Protein AF-A0A850C4V4-F1 (afdb_monomer_lite)

Secondary structure (DSSP, 8-state):
-GGGTTB-TTT--BGGGTPPEEEEESS-GGGT----TTTEEEEEHHHHHHHTTPPPPPBTTBPPP------

Foldseek 3Di:
DVVLVQAALQPRDHVVNVFDKDWAFLQHVVRVTDPDPLRIGIHTPVVRVVCDNHNDDDDPRDDHRPPDDDD

pLDDT: mean 85.83, std 15.45, range [37.22, 97.44]

Structure (mmCIF, N/CA/C/O backbone):
data_AF-A0A850C4V4-F1
#
_entry.id   AF-A0A850C4V4-F1
#
loop_
_atom_site.group_PDB
_atom_site.id
_atom_site.type_symbol
_atom_site.label_atom_id
_atom_site.label_alt_id
_atom_site.label_comp_id
_atom_site.label_asym_id
_atom_site.label_entity_id
_atom_site.label_seq_id
_atom_site.pdbx_PDB_ins_code
_atom_site.Cartn_x
_atom_site.Cartn_y
_atom_site.Cartn_z
_atom_site.occupancy
_atom_site.B_iso_or_equiv
_atom_site.auth_seq_id
_atom_site.auth_comp_id
_atom_site.auth_asym_id
_atom_site.auth_atom_id
_atom_site.pdbx_PDB_model_num
ATOM 1 N N . MET A 1 1 ? -6.433 3.830 -3.751 1.00 83.12 1 MET A N 1
ATOM 2 C CA . MET A 1 1 ? -6.961 3.433 -2.425 1.00 83.12 1 MET A CA 1
ATOM 3 C C . MET A 1 1 ? -8.348 2.810 -2.522 1.00 83.12 1 MET A C 1
ATOM 5 O O . MET A 1 1 ? -8.568 1.811 -1.853 1.00 83.12 1 MET A O 1
ATOM 9 N N . GLU A 1 2 ? -9.251 3.338 -3.355 1.00 92.19 2 GLU A N 1
ATOM 10 C CA . GLU A 1 2 ? -10.597 2.769 -3.567 1.00 92.19 2 GLU A CA 1
ATOM 11 C C . GLU A 1 2 ? -10.576 1.283 -3.965 1.00 92.19 2 GLU A C 1
ATOM 13 O O . GLU A 1 2 ? -11.218 0.472 -3.307 1.00 92.19 2 GLU A O 1
ATOM 18 N N . ARG A 1 3 ? -9.726 0.898 -4.934 1.00 90.75 3 ARG A N 1
ATOM 19 C CA . ARG A 1 3 ? -9.501 -0.509 -5.335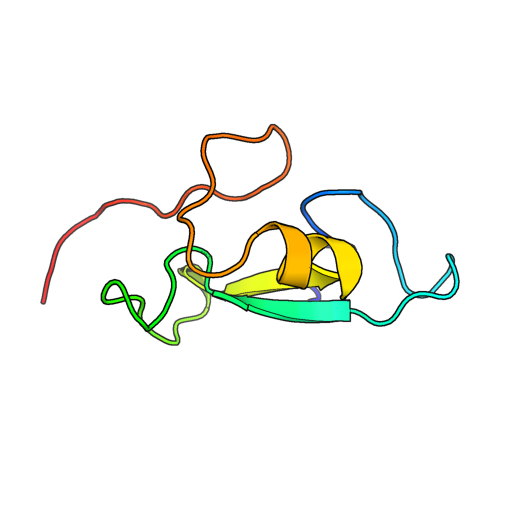 1.00 90.75 3 ARG A CA 1
ATOM 20 C C . ARG A 1 3 ? -9.157 -1.445 -4.171 1.00 90.75 3 ARG A C 1
ATOM 22 O O . ARG A 1 3 ? -9.523 -2.611 -4.191 1.00 90.75 3 ARG A O 1
ATOM 29 N N . ASP A 1 4 ? -8.444 -0.936 -3.170 1.00 93.50 4 ASP A N 1
ATOM 30 C CA . ASP A 1 4 ? -8.016 -1.709 -2.000 1.00 93.50 4 ASP A CA 1
ATOM 31 C C . ASP A 1 4 ? -9.020 -1.560 -0.831 1.00 93.50 4 ASP A C 1
ATOM 33 O O . ASP A 1 4 ? -8.691 -1.813 0.328 1.00 93.50 4 ASP A O 1
ATOM 37 N N . GLY A 1 5 ? -10.240 -1.078 -1.104 1.00 94.69 5 GLY A N 1
ATOM 38 C CA . GLY A 1 5 ? -11.314 -0.926 -0.122 1.00 94.69 5 GLY A CA 1
ATOM 39 C C . GLY A 1 5 ? -11.008 0.074 0.993 1.00 94.69 5 GLY A C 1
ATOM 40 O O . GLY A 1 5 ? -11.518 -0.078 2.103 1.00 94.69 5 GLY A O 1
ATOM 41 N N . HIS A 1 6 ? -10.139 1.062 0.736 1.00 96.06 6 HIS A N 1
ATOM 42 C CA . HIS A 1 6 ? -9.618 1.985 1.755 1.00 96.06 6 HIS A CA 1
ATOM 43 C C . HIS A 1 6 ? -9.045 1.249 2.980 1.00 96.06 6 HIS A C 1
ATOM 45 O O . HIS A 1 6 ? -9.234 1.665 4.129 1.00 96.06 6 HIS A O 1
ATOM 51 N N . LYS A 1 7 ? -8.352 0.133 2.730 1.00 96.44 7 LYS A N 1
ATOM 52 C CA . LYS A 1 7 ? -7.717 -0.714 3.740 1.00 96.44 7 LYS A CA 1
ATOM 53 C C . LYS A 1 7 ? -6.263 -0.986 3.382 1.00 96.44 7 LYS A C 1
ATOM 55 O O . LYS A 1 7 ? -5.866 -0.985 2.220 1.00 96.44 7 LYS A O 1
ATOM 60 N N . CYS A 1 8 ? -5.460 -1.234 4.408 1.00 95.69 8 CYS A N 1
ATOM 61 C CA . CYS A 1 8 ? -4.135 -1.802 4.244 1.00 95.69 8 CYS A CA 1
ATOM 62 C C . CYS A 1 8 ? -4.283 -3.215 3.680 1.00 95.69 8 CYS A C 1
ATOM 64 O O . CYS A 1 8 ? -4.831 -4.087 4.355 1.00 95.69 8 CYS A O 1
ATOM 66 N N . VAL A 1 9 ? -3.743 -3.468 2.489 1.00 94.19 9 VAL A N 1
ATOM 67 C CA . VAL A 1 9 ? -3.845 -4.786 1.847 1.00 94.19 9 VAL A CA 1
ATOM 68 C C . VAL A 1 9 ? -3.099 -5.872 2.621 1.00 94.19 9 VAL A C 1
ATOM 70 O O . VAL A 1 9 ? -3.366 -7.046 2.431 1.00 94.19 9 VAL A O 1
ATOM 73 N N . LYS A 1 10 ? -2.181 -5.516 3.527 1.00 93.06 10 LYS A N 1
ATOM 74 C CA . LYS A 1 10 ? -1.459 -6.489 4.359 1.00 93.06 10 LYS A CA 1
ATOM 75 C C . LYS A 1 10 ? -2.211 -6.877 5.632 1.00 93.06 10 LYS A C 1
ATOM 77 O O . LYS A 1 10 ? -2.316 -8.057 5.929 1.00 93.06 10 LYS A O 1
ATOM 82 N N . CYS A 1 11 ? -2.700 -5.900 6.400 1.00 94.56 11 CYS A N 1
ATOM 83 C CA . CYS A 1 11 ? -3.280 -6.148 7.729 1.00 94.56 11 CYS A CA 1
ATOM 84 C C . CYS A 1 11 ? -4.782 -5.852 7.848 1.00 94.56 11 CYS A C 1
ATOM 86 O O . CYS A 1 11 ? -5.340 -6.003 8.927 1.00 94.56 11 CYS A O 1
ATOM 88 N N . GLY A 1 12 ? -5.441 -5.376 6.789 1.00 95.44 12 GLY A N 1
ATOM 89 C CA . GLY A 1 12 ? -6.888 -5.129 6.758 1.00 95.44 12 GLY A CA 1
ATOM 90 C C . GLY A 1 12 ? -7.379 -3.869 7.487 1.00 95.44 12 GLY A C 1
ATOM 91 O O . GLY A 1 12 ? -8.524 -3.460 7.277 1.00 95.44 12 GLY A O 1
ATOM 92 N N . ARG A 1 13 ? -6.531 -3.219 8.299 1.00 97.06 13 ARG A N 1
ATOM 93 C CA . ARG A 1 13 ? -6.863 -1.963 8.997 1.00 97.06 13 ARG A CA 1
ATOM 94 C C . ARG A 1 13 ? -7.144 -0.816 8.023 1.00 97.06 13 ARG A C 1
ATOM 96 O O . ARG A 1 13 ? -6.593 -0.753 6.925 1.00 97.06 13 ARG A O 1
ATOM 103 N N . SER A 1 14 ? -7.969 0.119 8.463 1.00 97.38 14 SER A N 1
ATOM 104 C CA . SER A 1 14 ? -8.476 1.285 7.740 1.00 97.38 14 SER A CA 1
ATOM 105 C C . SER A 1 14 ? -8.394 2.546 8.600 1.00 97.38 14 SER A C 1
ATOM 107 O O . SER A 1 14 ? -8.015 2.491 9.766 1.00 97.38 14 SER A O 1
ATOM 109 N N . ALA A 1 15 ? -8.823 3.688 8.060 1.00 95.81 15 ALA A N 1
ATOM 110 C CA . ALA A 1 15 ? -8.934 4.925 8.838 1.00 95.81 15 ALA A CA 1
ATOM 111 C C . ALA A 1 15 ? -9.824 4.784 10.093 1.00 95.81 15 ALA A C 1
ATOM 113 O O . ALA A 1 15 ? -9.593 5.475 11.081 1.00 95.81 15 ALA A O 1
ATOM 114 N N . LYS A 1 16 ? -10.798 3.857 10.088 1.00 97.25 16 LYS A N 1
ATOM 115 C CA . LYS A 1 16 ? -11.652 3.562 11.255 1.00 97.25 16 LYS A CA 1
ATOM 116 C C . LYS A 1 16 ? -10.871 2.979 12.437 1.00 97.25 16 LYS A C 1
ATOM 118 O O . LYS A 1 16 ? -11.306 3.106 13.571 1.00 97.25 16 LYS A O 1
ATOM 123 N N . ASP A 1 17 ? -9.712 2.390 12.164 1.00 97.44 17 ASP A N 1
ATOM 124 C CA . ASP A 1 17 ? -8.808 1.803 13.153 1.00 97.44 17 ASP A CA 1
ATOM 125 C C . ASP A 1 17 ? -7.752 2.819 13.642 1.00 97.44 17 ASP A C 1
ATOM 127 O O . ASP A 1 17 ? -6.751 2.439 14.243 1.00 97.44 17 ASP A O 1
ATOM 131 N N . GLY A 1 18 ? -7.926 4.113 13.335 1.00 97.06 18 GLY A N 1
ATOM 132 C CA . GLY A 1 18 ? -7.042 5.194 13.786 1.00 97.06 18 GLY A CA 1
ATOM 133 C C . GLY A 1 18 ? -5.707 5.296 13.040 1.00 97.06 18 GLY A C 1
ATOM 134 O O . GLY A 1 18 ? -4.811 6.013 13.482 1.00 97.06 18 GLY A O 1
ATOM 135 N N . ILE A 1 19 ? -5.548 4.601 11.910 1.00 96.81 19 ILE A N 1
ATOM 136 C CA . ILE A 1 19 ? -4.302 4.596 11.131 1.00 96.81 19 ILE A CA 1
ATOM 137 C C . ILE A 1 19 ? -4.373 5.485 9.883 1.00 96.81 19 ILE A C 1
ATOM 139 O O . ILE A 1 19 ? -5.432 5.688 9.289 1.00 96.81 19 ILE A O 1
ATOM 143 N N . LYS A 1 20 ? -3.207 5.951 9.422 1.00 95.56 20 LYS A N 1
ATOM 144 C CA . LYS A 1 20 ? -3.050 6.581 8.104 1.00 95.56 20 LYS A CA 1
ATOM 145 C C . LYS A 1 20 ? -2.616 5.546 7.069 1.00 95.56 20 LYS A C 1
ATOM 147 O O . LYS A 1 20 ? -1.713 4.742 7.316 1.00 95.56 20 LYS A O 1
ATOM 152 N N . LEU A 1 21 ? -3.264 5.587 5.909 1.00 97.19 21 LEU A N 1
ATOM 153 C CA . LEU A 1 21 ? -2.920 4.769 4.750 1.00 97.19 21 LEU A CA 1
ATOM 154 C C . LEU A 1 21 ? -2.004 5.545 3.805 1.00 97.19 21 LEU A C 1
ATOM 156 O O . LEU A 1 21 ? -2.073 6.769 3.710 1.00 97.19 21 LEU A O 1
ATOM 160 N N . GLN A 1 22 ? -1.155 4.812 3.100 1.00 95.94 22 GLN A N 1
ATOM 161 C CA . GLN A 1 22 ? -0.181 5.315 2.145 1.00 95.94 22 GLN A CA 1
ATOM 162 C C . GLN A 1 22 ? -0.249 4.476 0.870 1.00 95.94 22 GLN A C 1
ATOM 164 O O . 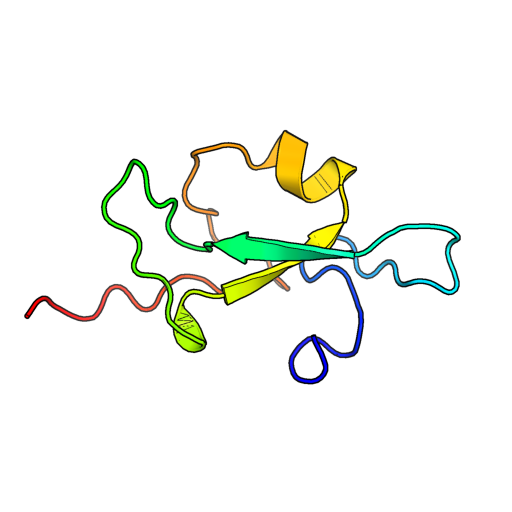GLN A 1 22 ? -0.607 3.297 0.909 1.00 95.94 22 GLN A O 1
ATOM 169 N N . VAL A 1 23 ? 0.104 5.092 -0.256 1.00 95.31 23 VAL A N 1
ATOM 170 C CA . VAL A 1 23 ? 0.359 4.364 -1.501 1.00 95.31 23 VAL A CA 1
ATOM 171 C C . VAL A 1 23 ? 1.813 3.906 -1.481 1.00 95.31 23 VAL A C 1
ATOM 173 O O . VAL A 1 23 ? 2.712 4.715 -1.261 1.00 95.31 23 VAL A O 1
ATOM 176 N N . ASP A 1 24 ? 2.029 2.615 -1.694 1.00 94.81 24 ASP A N 1
ATOM 177 C CA . ASP A 1 24 ? 3.340 1.976 -1.753 1.00 94.81 24 ASP A CA 1
ATOM 178 C C . ASP A 1 24 ? 3.502 1.207 -3.071 1.00 94.81 24 ASP A C 1
ATOM 180 O O . ASP A 1 24 ? 2.521 0.778 -3.679 1.00 94.81 24 ASP A O 1
ATOM 184 N N . HIS A 1 25 ? 4.747 1.023 -3.503 1.00 93.62 25 HIS A N 1
ATOM 185 C CA . HIS A 1 25 ? 5.061 0.208 -4.670 1.00 93.62 25 HIS A CA 1
ATOM 186 C C . HIS A 1 25 ? 5.164 -1.268 -4.270 1.00 93.62 25 HIS A C 1
ATOM 188 O O . HIS A 1 25 ? 5.919 -1.611 -3.361 1.00 93.62 25 HIS A O 1
ATOM 194 N N . ILE A 1 26 ? 4.461 -2.161 -4.964 1.00 92.12 26 ILE A N 1
ATOM 195 C CA . ILE A 1 26 ? 4.565 -3.614 -4.788 1.00 92.12 26 ILE A CA 1
ATOM 196 C C . ILE A 1 26 ? 5.995 -4.062 -5.088 1.00 92.12 26 ILE A C 1
ATOM 198 O O . ILE A 1 26 ? 6.668 -4.592 -4.205 1.00 92.12 26 ILE A O 1
ATOM 202 N N . HIS A 1 27 ? 6.480 -3.763 -6.290 1.00 91.50 27 HIS A N 1
ATOM 203 C CA . HIS A 1 27 ? 7.884 -3.844 -6.661 1.00 91.50 27 HIS A CA 1
ATOM 204 C C . HIS A 1 27 ? 8.561 -2.507 -6.334 1.00 91.50 27 HIS A C 1
ATOM 206 O O . HIS A 1 27 ? 8.177 -1.490 -6.915 1.00 91.50 27 HIS A O 1
ATOM 212 N N . PRO A 1 28 ? 9.520 -2.447 -5.396 1.00 92.00 28 PRO A N 1
ATOM 213 C CA . PRO A 1 28 ? 10.150 -1.194 -4.988 1.00 92.00 28 PRO A CA 1
ATOM 214 C C . PRO A 1 28 ? 10.841 -0.475 -6.150 1.00 92.00 28 PRO A C 1
ATOM 216 O O . PRO A 1 28 ? 11.477 -1.104 -6.996 1.00 92.00 28 PRO A O 1
ATOM 219 N N . LYS A 1 29 ? 10.815 0.864 -6.139 1.00 91.00 29 LYS A N 1
ATOM 220 C CA . LYS A 1 29 ? 11.527 1.690 -7.131 1.00 91.00 29 LYS A CA 1
ATOM 221 C C . LYS A 1 29 ? 13.023 1.357 -7.202 1.00 91.00 29 LYS A C 1
ATOM 223 O O . LYS A 1 29 ? 13.582 1.279 -8.289 1.00 91.00 29 LYS A O 1
ATOM 228 N N . SER A 1 30 ? 13.652 1.100 -6.053 1.00 89.56 30 SER A N 1
ATOM 229 C CA . SER A 1 30 ? 15.063 0.691 -5.954 1.00 89.56 30 SER A CA 1
ATOM 230 C C . SER A 1 30 ? 15.380 -0.632 -6.657 1.00 89.56 30 SER A C 1
ATOM 232 O O . SER A 1 30 ? 16.543 -0.914 -6.913 1.00 89.56 30 SER A O 1
ATOM 234 N N . SER A 1 31 ? 14.363 -1.438 -6.959 1.00 86.69 31 SER A N 1
ATOM 235 C CA . SER A 1 31 ? 14.480 -2.727 -7.645 1.00 86.69 31 SER A CA 1
ATOM 236 C C . SER A 1 31 ? 13.931 -2.683 -9.077 1.00 86.69 31 SER A C 1
ATOM 238 O O . SER A 1 31 ? 13.762 -3.733 -9.688 1.00 86.69 31 SER A O 1
ATOM 240 N N . GLY A 1 32 ? 13.646 -1.494 -9.622 1.00 88.19 32 GLY A N 1
ATOM 241 C CA . GLY A 1 32 ? 13.104 -1.317 -10.977 1.00 88.19 32 GLY A CA 1
ATOM 242 C C . GLY A 1 32 ? 11.579 -1.194 -11.046 1.00 88.19 32 GLY A C 1
ATOM 243 O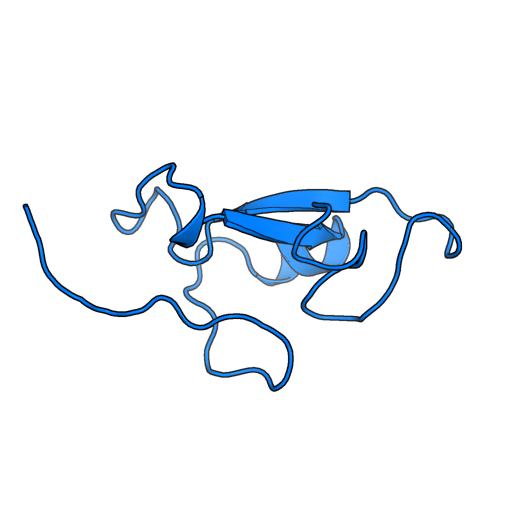 O . GLY A 1 32 ? 10.998 -1.296 -12.119 1.00 88.19 32 GLY A O 1
ATOM 244 N N . GLY A 1 33 ? 10.902 -0.986 -9.914 1.00 89.62 33 GLY A N 1
ATOM 245 C CA . GLY A 1 33 ? 9.453 -0.805 -9.875 1.00 89.62 33 GLY A CA 1
ATOM 246 C C . GLY A 1 33 ? 8.986 0.502 -10.501 1.00 89.62 33 GLY A C 1
ATOM 247 O O . GLY A 1 33 ? 9.417 1.580 -10.091 1.00 89.62 33 GLY A O 1
ATOM 248 N N . MET A 1 34 ? 8.050 0.408 -11.445 1.00 92.75 34 MET A N 1
ATOM 249 C CA . MET A 1 34 ? 7.440 1.569 -12.095 1.00 92.75 34 MET A CA 1
ATOM 250 C C . MET A 1 34 ? 6.318 2.180 -11.248 1.00 92.75 34 MET A C 1
ATOM 252 O O . MET A 1 34 ? 5.631 1.479 -10.505 1.00 92.75 34 MET A O 1
ATOM 256 N N . ALA A 1 35 ? 6.085 3.483 -11.392 1.00 92.38 35 ALA A N 1
ATOM 257 C CA . ALA A 1 35 ? 4.977 4.185 -10.744 1.00 92.38 35 ALA A CA 1
ATOM 258 C C . ALA A 1 35 ? 3.667 4.009 -11.539 1.00 92.38 35 ALA A C 1
ATOM 260 O O . ALA A 1 35 ? 3.124 4.966 -12.086 1.00 92.38 35 ALA A O 1
ATOM 261 N N . THR A 1 36 ? 3.179 2.771 -11.634 1.00 91.94 36 THR A N 1
ATOM 262 C CA . THR A 1 36 ? 1.925 2.423 -12.321 1.00 91.94 36 THR A CA 1
ATOM 263 C C . THR A 1 36 ? 0.828 2.070 -11.322 1.00 91.94 36 THR A C 1
ATOM 265 O O . THR A 1 36 ? 1.096 1.704 -10.175 1.00 91.94 36 THR A O 1
ATOM 268 N N . LEU A 1 37 ? -0.434 2.150 -11.755 1.00 90.06 37 LEU A N 1
ATOM 269 C CA . LEU A 1 37 ? -1.566 1.736 -10.922 1.00 90.06 37 LEU A CA 1
ATOM 270 C C . LEU A 1 37 ? -1.476 0.258 -10.528 1.00 90.06 37 LEU A C 1
ATOM 272 O O . LEU A 1 37 ? -1.861 -0.084 -9.407 1.00 90.06 37 LEU A O 1
ATOM 276 N N . ASP A 1 38 ? -0.954 -0.600 -11.402 1.00 89.62 38 ASP A N 1
ATOM 277 C CA . ASP A 1 38 ? -0.807 -2.036 -11.143 1.00 89.62 38 ASP A CA 1
ATOM 278 C C . ASP A 1 38 ? 0.276 -2.321 -10.107 1.00 89.62 38 ASP A C 1
ATOM 280 O O . ASP A 1 38 ? 0.062 -3.136 -9.210 1.00 89.62 38 ASP A O 1
ATOM 284 N N . ASN A 1 39 ? 1.375 -1.561 -10.139 1.00 91.69 39 ASN A N 1
ATOM 285 C CA . ASN A 1 39 ? 2.433 -1.647 -9.137 1.00 91.69 39 ASN A CA 1
ATOM 286 C C . ASN A 1 39 ? 2.104 -0.891 -7.835 1.00 91.69 39 ASN A C 1
ATOM 288 O O . ASN A 1 39 ? 2.846 -0.983 -6.863 1.00 91.69 39 ASN A O 1
ATOM 292 N N . GLY A 1 40 ? 1.010 -0.133 -7.773 1.00 93.00 40 GLY A N 1
ATOM 293 C CA . GLY A 1 40 ? 0.590 0.564 -6.557 1.00 93.00 40 GLY A CA 1
ATOM 294 C C . GLY A 1 40 ? -0.244 -0.326 -5.633 1.00 93.00 40 GLY A C 1
ATOM 295 O O . GLY A 1 40 ? -1.191 -0.967 -6.084 1.00 93.00 40 GLY A O 1
ATOM 296 N N . GLN A 1 41 ? 0.018 -0.307 -4.326 1.00 94.25 41 GLN A N 1
ATOM 297 C CA . GLN A 1 41 ? -0.801 -0.923 -3.270 1.00 94.25 41 GLN A CA 1
ATOM 298 C C . GLN A 1 41 ? -1.037 0.038 -2.102 1.00 94.25 41 GLN A C 1
ATOM 300 O O . GLN A 1 41 ? -0.245 0.945 -1.860 1.00 94.25 41 GLN A O 1
ATOM 305 N N . THR A 1 42 ? -2.122 -0.163 -1.358 1.00 96.00 42 THR A N 1
ATOM 306 C CA . THR A 1 42 ? -2.430 0.627 -0.160 1.00 96.00 42 THR A CA 1
ATOM 307 C C . THR A 1 42 ? -1.904 -0.080 1.091 1.00 96.00 42 THR A C 1
ATOM 309 O O . THR A 1 42 ? -2.368 -1.167 1.429 1.00 96.00 42 THR A O 1
ATOM 3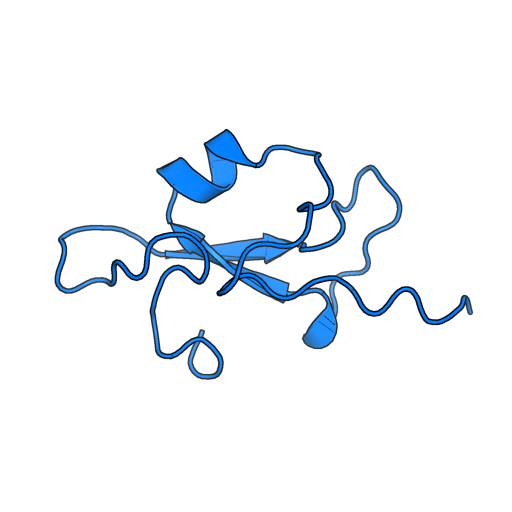12 N N . LEU A 1 43 ? -0.965 0.532 1.816 1.00 96.31 43 LEU A N 1
ATOM 313 C CA . LEU A 1 43 ? -0.430 0.018 3.085 1.00 96.31 43 LEU A CA 1
ATOM 314 C C . LEU A 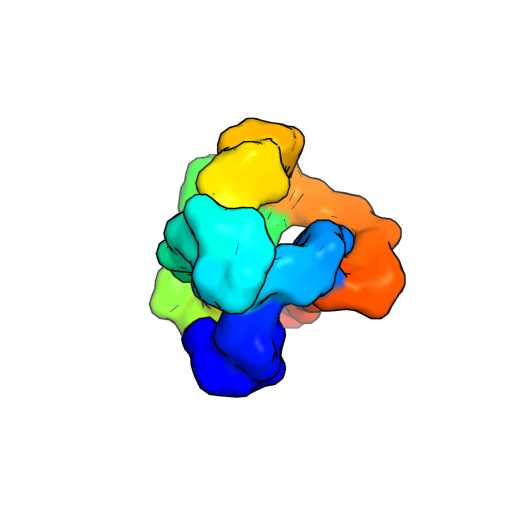1 43 ? -0.607 1.033 4.218 1.00 96.31 43 LEU A C 1
ATOM 316 O O . LEU A 1 43 ? -0.639 2.238 3.992 1.00 96.31 43 LEU A O 1
ATOM 320 N N . CYS A 1 44 ? -0.698 0.553 5.460 1.00 97.06 44 CYS A N 1
ATOM 321 C CA . CYS A 1 44 ? -0.501 1.416 6.625 1.00 97.06 44 CYS A CA 1
ATOM 322 C C . CYS A 1 44 ? 0.992 1.686 6.847 1.00 97.06 44 CYS A C 1
ATOM 324 O O . CYS A 1 44 ? 1.830 0.902 6.399 1.00 97.06 44 CYS A O 1
ATOM 326 N N . PHE A 1 45 ? 1.316 2.744 7.594 1.00 96.44 45 PHE A N 1
ATOM 327 C CA . PHE A 1 45 ? 2.701 3.117 7.908 1.00 96.44 45 PHE A CA 1
ATOM 328 C C . PHE A 1 45 ? 3.541 1.948 8.450 1.00 96.44 45 PHE A C 1
ATOM 330 O O . PHE A 1 45 ? 4.616 1.665 7.931 1.00 96.44 45 PHE A O 1
ATOM 337 N N . GLU A 1 46 ? 3.020 1.207 9.430 1.00 96.31 46 GLU A N 1
ATOM 338 C CA . GLU A 1 46 ? 3.733 0.081 10.053 1.00 96.31 46 GLU A CA 1
ATOM 339 C C . GLU A 1 46 ? 4.004 -1.058 9.060 1.00 96.31 46 GLU A C 1
ATOM 341 O O . GLU A 1 46 ? 5.095 -1.624 9.022 1.00 96.31 46 GLU A O 1
ATOM 346 N N . CYS A 1 47 ? 3.021 -1.389 8.216 1.00 95.19 47 CYS A N 1
ATOM 347 C CA . CYS A 1 47 ? 3.182 -2.424 7.196 1.00 95.19 47 CYS A CA 1
ATOM 348 C C . CYS A 1 47 ? 4.125 -1.982 6.074 1.00 95.19 47 CYS A C 1
ATOM 350 O O . CYS A 1 47 ? 4.870 -2.816 5.562 1.00 95.19 47 CYS A O 1
ATOM 352 N N . ASN A 1 48 ? 4.097 -0.697 5.715 1.00 95.25 48 ASN A N 1
ATOM 353 C CA . ASN A 1 48 ? 4.973 -0.099 4.716 1.00 95.25 48 ASN A CA 1
ATOM 354 C C . ASN A 1 48 ? 6.437 -0.115 5.185 1.00 95.25 48 ASN A C 1
ATOM 356 O O . ASN A 1 48 ? 7.291 -0.690 4.512 1.00 95.25 48 ASN A O 1
ATOM 360 N N . ILE A 1 49 ? 6.715 0.395 6.392 1.00 94.75 49 ILE A N 1
ATOM 361 C CA . ILE A 1 49 ? 8.052 0.314 7.002 1.00 94.75 49 ILE A CA 1
ATOM 362 C C . ILE A 1 49 ? 8.500 -1.141 7.140 1.00 94.75 49 ILE A C 1
ATOM 364 O O . ILE A 1 49 ? 9.619 -1.480 6.763 1.00 94.75 49 ILE A O 1
ATOM 368 N N . GLY A 1 50 ? 7.615 -2.023 7.614 1.00 93.31 50 GLY A N 1
ATOM 369 C CA . GLY A 1 50 ? 7.923 -3.443 7.748 1.00 93.31 50 GLY A CA 1
ATOM 370 C C . GLY A 1 50 ? 8.237 -4.131 6.415 1.00 93.31 50 GLY A C 1
ATOM 371 O O . GLY A 1 50 ? 9.035 -5.065 6.392 1.00 93.31 50 GLY A O 1
ATOM 372 N N . LYS A 1 51 ? 7.643 -3.703 5.293 1.00 92.00 51 LYS A N 1
ATOM 373 C CA . LYS A 1 51 ? 7.987 -4.203 3.952 1.00 92.00 51 LYS A CA 1
ATOM 374 C C . LYS A 1 51 ? 9.379 -3.721 3.535 1.00 92.00 51 LYS A C 1
ATOM 376 O O . LYS A 1 51 ? 10.210 -4.546 3.143 1.00 92.00 51 LYS A O 1
ATOM 381 N N . GLY A 1 52 ? 9.632 -2.418 3.649 1.00 91.69 52 GLY A N 1
ATOM 382 C CA . GLY A 1 52 ? 10.857 -1.782 3.170 1.00 91.69 52 GLY A CA 1
ATOM 383 C C . GLY A 1 52 ? 11.040 -1.946 1.656 1.00 91.69 52 GLY A C 1
ATOM 384 O O . GLY A 1 52 ? 10.075 -1.979 0.889 1.00 91.69 52 GLY A O 1
ATOM 385 N N . ALA A 1 53 ? 12.291 -2.103 1.220 1.00 90.69 53 ALA A N 1
ATOM 386 C CA . ALA A 1 53 ? 12.656 -2.314 -0.183 1.00 90.69 53 ALA A CA 1
ATOM 387 C C . ALA A 1 53 ? 12.557 -3.788 -0.632 1.00 90.69 53 ALA A C 1
ATOM 389 O O . ALA A 1 53 ? 13.260 -4.207 -1.548 1.00 90.69 53 ALA A O 1
ATOM 390 N N . ARG A 1 54 ? 11.705 -4.596 0.012 1.00 89.50 54 ARG A N 1
ATOM 391 C CA . ARG A 1 54 ? 11.496 -5.999 -0.366 1.00 89.50 54 ARG A CA 1
ATOM 392 C C . ARG A 1 54 ? 10.292 -6.142 -1.281 1.00 89.50 54 ARG A C 1
ATOM 394 O O . ARG A 1 54 ? 9.255 -5.518 -1.049 1.00 89.50 54 ARG A O 1
ATOM 401 N N . VAL A 1 55 ? 10.420 -7.023 -2.266 1.00 84.69 55 VAL A N 1
ATOM 402 C CA . VAL A 1 55 ? 9.276 -7.534 -3.021 1.00 84.69 55 VAL A CA 1
ATOM 403 C C . VAL A 1 55 ? 8.478 -8.451 -2.089 1.00 84.69 55 VAL A C 1
ATOM 405 O O . VAL A 1 55 ? 9.076 -9.339 -1.473 1.00 84.69 55 VAL A O 1
ATOM 408 N N . PRO A 1 56 ? 7.163 -8.235 -1.912 1.00 79.31 56 PRO A N 1
ATOM 409 C CA . PRO A 1 56 ? 6.341 -9.120 -1.105 1.00 79.31 56 PRO A CA 1
ATOM 410 C C . PRO A 1 56 ? 6.417 -10.552 -1.639 1.00 79.31 56 PRO A C 1
ATOM 412 O O . PRO A 1 56 ? 6.156 -10.794 -2.815 1.00 79.31 56 PRO A O 1
ATOM 415 N N . VAL A 1 57 ? 6.736 -11.502 -0.763 1.00 68.44 57 VAL A N 1
ATOM 416 C CA . VAL A 1 57 ? 6.389 -12.907 -1.002 1.00 68.44 57 VAL A CA 1
ATOM 417 C C . VAL A 1 57 ? 4.879 -13.054 -0.833 1.00 68.44 57 VAL A C 1
ATOM 419 O O . VAL A 1 57 ? 4.277 -12.285 -0.079 1.00 68.44 57 VAL A O 1
ATOM 422 N N . ALA A 1 58 ? 4.270 -13.997 -1.553 1.00 64.19 58 ALA A N 1
ATOM 423 C CA . ALA A 1 58 ? 2.820 -14.157 -1.596 1.00 64.19 58 ALA A CA 1
ATOM 424 C C . ALA A 1 58 ? 2.192 -14.096 -0.186 1.00 64.19 58 ALA A C 1
ATOM 426 O O . ALA A 1 58 ? 2.481 -14.923 0.677 1.00 64.19 58 ALA A O 1
ATOM 427 N N . HIS A 1 59 ? 1.343 -13.091 0.040 1.00 65.62 59 HIS A N 1
ATOM 428 C CA . HIS A 1 59 ? 0.507 -12.947 1.231 1.00 65.62 59 HIS A CA 1
ATOM 429 C C . HIS A 1 59 ? -0.949 -12.985 0.759 1.00 65.62 59 HIS A C 1
ATOM 431 O O . HIS A 1 59 ? -1.236 -12.348 -0.255 1.00 65.62 59 HIS A O 1
ATOM 437 N N . PRO A 1 60 ? -1.879 -13.649 1.472 1.00 67.56 60 PRO A N 1
ATOM 438 C CA . PRO A 1 60 ? -3.237 -13.922 0.974 1.00 67.56 60 PRO A CA 1
ATOM 439 C C . PRO A 1 60 ? -4.000 -12.694 0.465 1.00 67.56 60 PRO A C 1
ATOM 441 O O . PRO A 1 60 ? -4.880 -12.796 -0.380 1.00 67.56 60 PRO A O 1
ATOM 444 N N . THR A 1 61 ? -3.660 -11.525 0.998 1.00 68.75 61 THR A N 1
ATOM 445 C CA . THR A 1 61 ? -4.327 -10.253 0.729 1.00 68.75 61 THR A CA 1
ATOM 446 C C . THR A 1 61 ? -3.433 -9.221 0.034 1.00 68.75 61 THR A C 1
ATOM 448 O O . THR A 1 61 ? -3.938 -8.183 -0.389 1.00 68.75 61 THR A O 1
ATOM 451 N N . GLN A 1 62 ? -2.119 -9.464 -0.093 1.00 70.81 62 GLN A N 1
ATOM 452 C CA . GLN A 1 62 ? -1.230 -8.548 -0.816 1.00 70.81 62 GLN A CA 1
ATOM 453 C C . GLN A 1 62 ? -1.109 -8.993 -2.266 1.00 70.81 62 GLN A C 1
ATOM 455 O O . GLN A 1 62 ? -0.782 -10.145 -2.546 1.00 70.81 62 GLN A O 1
ATOM 460 N N . ARG A 1 63 ? -1.320 -8.054 -3.189 1.00 70.12 63 ARG A N 1
ATOM 461 C CA . ARG A 1 63 ? -1.081 -8.295 -4.609 1.00 70.12 63 ARG A CA 1
ATOM 462 C C . ARG A 1 63 ? 0.396 -8.624 -4.822 1.00 70.12 63 ARG A C 1
ATOM 464 O O . ARG A 1 63 ? 1.270 -7.877 -4.380 1.00 70.12 63 ARG A O 1
ATOM 471 N N . VAL A 1 64 ? 0.651 -9.748 -5.481 1.00 64.94 64 VAL A N 1
ATOM 472 C CA . VAL A 1 64 ? 1.964 -10.049 -6.049 1.00 64.94 64 VAL A CA 1
ATOM 473 C C . VAL A 1 64 ? 2.111 -9.233 -7.333 1.00 64.94 64 VAL A C 1
ATOM 475 O O . VAL A 1 64 ? 1.114 -9.045 -8.035 1.00 64.94 64 VAL A O 1
ATOM 478 N N . PRO A 1 65 ? 3.300 -8.687 -7.626 1.00 61.56 65 PRO A N 1
ATOM 479 C CA . PRO A 1 65 ? 3.506 -8.047 -8.911 1.00 61.56 65 PRO A CA 1
ATOM 480 C C . PRO A 1 65 ? 3.364 -9.129 -9.984 1.00 61.56 65 PRO A C 1
ATOM 482 O O . PRO A 1 65 ? 3.965 -10.197 -9.859 1.00 61.56 65 PRO A O 1
ATOM 485 N N . ASP A 1 66 ? 2.552 -8.870 -11.007 1.00 59.84 66 ASP A N 1
ATOM 486 C CA . ASP A 1 66 ? 2.588 -9.681 -12.218 1.00 59.84 66 ASP A CA 1
ATOM 487 C C . ASP A 1 66 ? 3.982 -9.471 -12.818 1.00 59.84 66 ASP A C 1
ATOM 489 O O . ASP A 1 66 ? 4.324 -8.366 -13.249 1.00 59.84 66 ASP A O 1
ATOM 493 N N . VAL A 1 67 ? 4.853 -10.478 -12.716 1.00 51.53 67 VAL A N 1
ATOM 494 C CA . VAL A 1 67 ? 6.198 -10.434 -13.304 1.00 51.53 67 VAL A CA 1
ATOM 495 C C . VAL A 1 67 ? 6.035 -10.675 -14.807 1.00 51.53 67 VAL A C 1
ATOM 497 O O . VAL A 1 67 ? 6.435 -11.698 -15.352 1.00 51.53 67 VAL A O 1
ATOM 500 N N . GLY A 1 68 ? 5.381 -9.724 -15.468 1.00 48.34 68 GLY A N 1
ATOM 501 C CA . GLY A 1 68 ? 5.066 -9.708 -16.886 1.00 48.34 68 GLY A CA 1
ATOM 502 C C . GLY A 1 68 ? 5.792 -8.559 -17.574 1.00 48.34 68 GLY A C 1
ATOM 503 O O . GLY A 1 68 ? 5.236 -7.483 -17.725 1.00 48.34 68 GLY A O 1
ATOM 504 N N . GLN A 1 69 ? 7.043 -8.840 -17.949 1.00 37.22 69 GLN A N 1
AT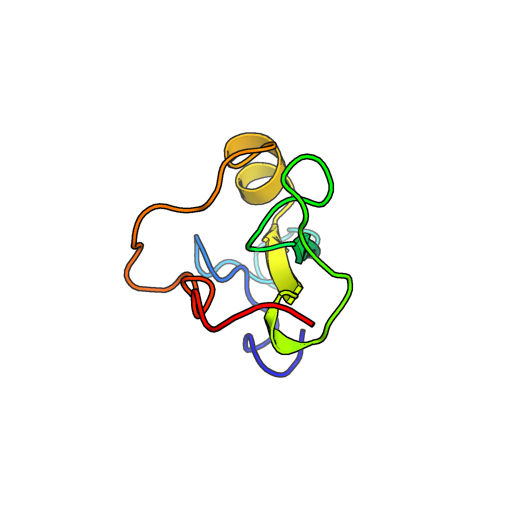OM 505 C CA . GLN A 1 69 ? 7.807 -8.319 -19.094 1.00 37.22 69 GLN A CA 1
ATOM 506 C C . GLN A 1 69 ? 7.907 -6.796 -19.318 1.00 37.22 69 GLN A C 1
ATOM 508 O O . GLN A 1 69 ? 6.953 -6.099 -19.636 1.00 37.22 69 GLN A O 1
ATOM 513 N N . ALA A 1 70 ? 9.164 -6.354 -19.220 1.00 42.03 70 ALA A N 1
ATOM 514 C CA . ALA A 1 70 ? 9.824 -5.310 -19.998 1.00 42.03 70 ALA A CA 1
ATOM 515 C C . ALA A 1 70 ? 9.007 -4.589 -21.088 1.00 42.03 70 ALA A C 1
ATOM 517 O O . ALA A 1 70 ? 8.469 -5.210 -22.005 1.00 42.03 70 ALA A O 1
ATOM 518 N N . ALA A 1 71 ? 9.129 -3.263 -21.069 1.00 37.47 71 ALA A N 1
ATOM 519 C CA . ALA A 1 71 ? 9.525 -2.501 -22.248 1.00 37.47 71 ALA A CA 1
ATOM 520 C C . ALA A 1 71 ? 10.697 -1.597 -21.848 1.00 37.47 71 ALA A C 1
ATOM 522 O O . ALA A 1 71 ? 10.606 -0.990 -20.754 1.00 37.47 71 ALA A O 1
#

Radius of gyration: 11.87 Å; chains: 1; bounding box: 27×21×36 Å

Sequence (71 aa):
MERDGHKCVKCGRSAKDGIKLQVDHIHPKSSGGMATLDNGQTLCFECNIGKGARVPVAHPTQRVPDVGQAA